Protein AF-A0A1J5PHK6-F1 (afdb_monomer_lite)

Radius of gyration: 39.02 Å; chains: 1; bounding box: 66×18×133 Å

Organism: NCBI:txid410659

Foldseek 3Di:
DDDDDPPDPDDDPDPPPCDPVNVVVVVCVVCVVVVVVVVVVVVVVVVVVVVVVVPPPDPPPPPPPPPPPPPPDD

Sequence (74 aa):
MQPSTQKKIGKRPEKEQVTLTDTLHDTWRVMKPFVHFSVKALK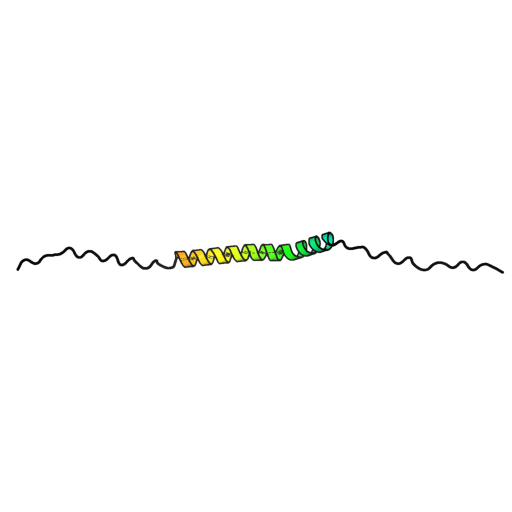VMAHALIFIVKHIPKPEEHQPESKKDKVIKI

Structure (mmCIF, N/CA/C/O backbone):
data_AF-A0A1J5PHK6-F1
#
_entry.id   AF-A0A1J5PHK6-F1
#
loop_
_atom_site.group_PDB
_atom_site.id
_atom_site.type_symbol
_atom_site.label_atom_id
_atom_site.label_alt_id
_atom_site.label_comp_id
_atom_site.label_asym_id
_atom_site.label_entity_id
_atom_site.label_seq_id
_atom_site.pdbx_PDB_ins_code
_atom_site.Cartn_x
_atom_site.Cartn_y
_atom_site.Cartn_z
_atom_site.occupancy
_atom_site.B_iso_or_equiv
_atom_site.auth_seq_id
_atom_site.auth_comp_id
_atom_site.auth_asym_id
_atom_site.auth_atom_id
_atom_site.pdbx_PDB_model_num
ATOM 1 N N . MET A 1 1 ? 43.662 -7.304 -65.503 1.00 41.25 1 MET A N 1
ATOM 2 C CA . MET A 1 1 ? 43.477 -7.240 -64.036 1.00 41.25 1 MET A CA 1
ATOM 3 C C . MET A 1 1 ? 42.222 -6.430 -63.750 1.00 41.25 1 MET A C 1
ATOM 5 O O . MET A 1 1 ? 42.205 -5.251 -64.065 1.00 41.25 1 MET A O 1
ATOM 9 N N . GLN A 1 2 ? 41.154 -7.064 -63.262 1.00 47.00 2 GLN A N 1
ATOM 10 C CA . GLN A 1 2 ? 39.929 -6.370 -62.839 1.00 47.00 2 GLN A CA 1
ATOM 11 C C . GLN A 1 2 ? 40.028 -6.042 -61.340 1.00 47.00 2 GLN A C 1
ATOM 13 O O . GLN A 1 2 ? 40.466 -6.912 -60.584 1.00 47.00 2 GLN A O 1
ATOM 18 N N . PRO A 1 3 ? 39.642 -4.840 -60.880 1.00 52.03 3 PRO A N 1
ATOM 19 C CA . PRO A 1 3 ? 39.622 -4.541 -59.456 1.00 52.03 3 PRO A CA 1
ATOM 20 C C . PRO A 1 3 ? 38.355 -5.120 -58.811 1.00 52.03 3 PRO A C 1
ATOM 22 O O . PRO A 1 3 ? 37.230 -4.806 -59.197 1.00 52.03 3 PRO A O 1
ATOM 25 N N . SER A 1 4 ? 38.544 -5.979 -57.810 1.00 55.78 4 SER A N 1
ATOM 26 C CA . SER A 1 4 ? 37.473 -6.583 -57.018 1.00 55.78 4 SER A CA 1
ATOM 27 C C . SER A 1 4 ? 36.747 -5.527 -56.182 1.00 55.78 4 SER A C 1
ATOM 29 O O . SER A 1 4 ? 37.339 -4.904 -55.298 1.00 55.78 4 SER A O 1
ATOM 31 N N . THR A 1 5 ? 35.451 -5.348 -56.420 1.00 59.41 5 THR A N 1
ATOM 32 C CA . THR A 1 5 ? 34.582 -4.482 -55.618 1.00 59.41 5 THR A CA 1
ATOM 33 C C . THR A 1 5 ? 34.274 -5.176 -54.289 1.00 59.41 5 THR A C 1
ATOM 35 O O . THR A 1 5 ? 33.397 -6.035 -54.199 1.00 59.41 5 THR A O 1
ATOM 38 N N . GLN A 1 6 ? 35.013 -4.831 -53.232 1.00 61.00 6 GLN A N 1
ATOM 39 C CA . GLN A 1 6 ? 34.712 -5.299 -51.878 1.00 61.00 6 GLN A CA 1
ATOM 40 C C . GLN A 1 6 ? 33.432 -4.624 -51.364 1.00 61.00 6 GLN A C 1
ATOM 42 O O . GLN A 1 6 ? 33.438 -3.484 -50.897 1.00 61.00 6 GLN A O 1
ATOM 47 N N . LYS A 1 7 ? 32.311 -5.343 -51.453 1.00 61.94 7 LYS A N 1
ATOM 48 C CA . LYS A 1 7 ? 31.038 -4.978 -50.820 1.00 61.94 7 LYS A CA 1
ATOM 49 C C . LYS A 1 7 ? 31.222 -5.066 -49.298 1.00 61.94 7 LYS A C 1
ATOM 51 O O . LYS A 1 7 ? 31.287 -6.159 -48.742 1.00 61.94 7 LYS A O 1
ATOM 56 N N . LYS A 1 8 ? 31.351 -3.917 -48.622 1.00 63.31 8 LYS A N 1
ATOM 57 C CA . LYS A 1 8 ? 31.444 -3.851 -47.154 1.00 63.31 8 LYS A CA 1
ATOM 58 C C . LYS A 1 8 ? 30.157 -4.406 -46.538 1.00 63.31 8 LYS A C 1
ATOM 60 O O . LYS 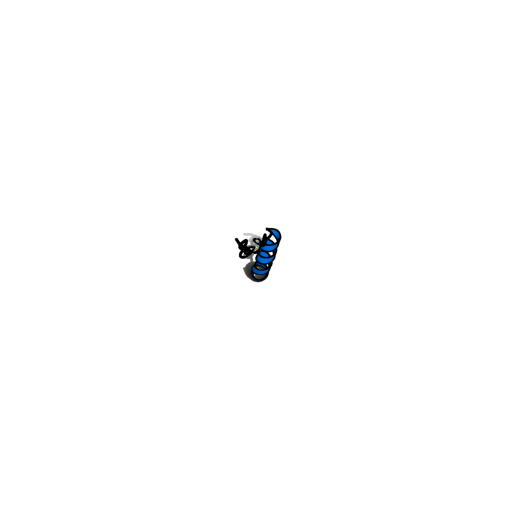A 1 8 ? 29.079 -3.845 -46.718 1.00 63.31 8 LYS A O 1
ATOM 65 N N . ILE A 1 9 ? 30.292 -5.528 -45.839 1.00 60.28 9 ILE A N 1
ATOM 66 C CA . ILE A 1 9 ? 29.228 -6.198 -45.095 1.00 60.28 9 ILE A CA 1
ATOM 67 C C . ILE A 1 9 ? 28.807 -5.296 -43.928 1.00 60.28 9 ILE A C 1
ATOM 69 O O . ILE A 1 9 ? 29.649 -4.870 -43.146 1.00 60.28 9 ILE A O 1
ATOM 73 N N . GLY A 1 10 ? 27.503 -5.009 -43.861 1.00 60.94 10 GLY A N 1
ATOM 74 C CA . GLY A 1 10 ? 26.742 -4.637 -42.666 1.00 60.94 10 GLY A CA 1
ATOM 75 C C . GLY A 1 10 ? 27.377 -3.620 -41.719 1.00 60.94 10 GLY A C 1
ATOM 76 O O . GLY A 1 10 ? 28.096 -3.987 -40.793 1.00 60.94 10 GLY A O 1
ATOM 77 N N . LYS A 1 11 ? 26.992 -2.346 -41.844 1.00 63.50 11 LYS A N 1
ATOM 78 C CA . LYS A 1 11 ? 27.054 -1.439 -40.691 1.00 63.50 11 LYS A CA 1
ATOM 79 C C . LYS A 1 11 ? 26.171 -2.044 -39.593 1.00 63.50 11 LYS A C 1
ATOM 81 O O . LYS A 1 11 ? 24.958 -2.126 -39.761 1.00 63.50 11 LYS A O 1
ATOM 86 N N . ARG A 1 12 ? 26.785 -2.523 -38.507 1.00 63.22 12 ARG A N 1
ATOM 87 C CA . ARG A 1 12 ? 26.081 -2.917 -37.279 1.00 63.22 12 ARG A CA 1
ATOM 88 C C . ARG A 1 12 ? 25.235 -1.713 -36.842 1.00 63.22 12 ARG A C 1
ATOM 90 O O . ARG A 1 12 ? 25.814 -0.625 -36.793 1.00 63.22 12 ARG A O 1
ATOM 97 N N . PRO A 1 13 ? 23.924 -1.856 -36.569 1.00 62.91 13 PRO A N 1
ATOM 98 C CA . PRO A 1 13 ? 23.172 -0.754 -35.993 1.00 62.91 13 PRO A CA 1
ATOM 99 C C . PRO A 1 13 ? 23.889 -0.342 -34.708 1.00 62.91 13 PRO A C 1
ATOM 101 O O . PRO A 1 13 ? 24.275 -1.186 -33.890 1.00 62.91 13 PRO A O 1
ATOM 104 N N . GLU A 1 14 ? 24.181 0.950 -34.626 1.00 63.38 14 GLU A N 1
ATOM 105 C CA . GLU A 1 14 ? 24.766 1.585 -33.458 1.00 63.38 14 GLU A CA 1
ATOM 106 C C . GLU A 1 14 ? 23.916 1.181 -32.253 1.00 63.38 14 GLU A C 1
ATOM 108 O O . GLU A 1 14 ? 22.689 1.164 -32.345 1.00 63.38 14 GLU A O 1
ATOM 113 N N . LYS A 1 15 ? 24.552 0.741 -31.162 1.00 62.25 15 LYS A N 1
ATOM 114 C CA . LYS A 1 15 ? 23.822 0.364 -29.951 1.00 62.25 15 LYS A CA 1
ATOM 115 C C . LYS A 1 15 ? 22.988 1.576 -29.551 1.00 62.25 15 LYS A C 1
ATOM 117 O O . LYS A 1 15 ?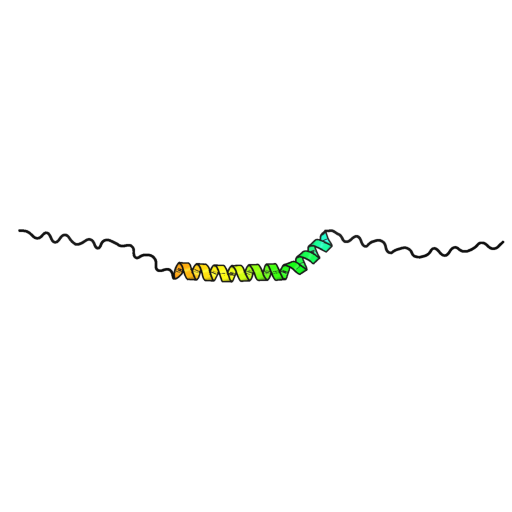 23.570 2.597 -29.194 1.00 62.25 15 LYS A O 1
ATOM 122 N N . GLU A 1 16 ? 21.670 1.464 -29.662 1.00 66.06 16 GLU A N 1
ATOM 123 C CA . GLU A 1 16 ? 20.727 2.481 -29.217 1.00 66.06 16 GLU A CA 1
ATOM 124 C C . GLU A 1 16 ? 21.089 2.803 -27.764 1.00 66.06 16 GLU A C 1
ATOM 126 O O . GLU A 1 16 ? 21.038 1.933 -26.890 1.00 66.06 16 GLU A O 1
ATOM 131 N N . GLN A 1 17 ? 21.632 4.002 -27.536 1.00 63.09 17 GLN A N 1
ATOM 132 C CA . GLN A 1 17 ? 22.053 4.423 -26.208 1.00 63.09 17 GLN A CA 1
ATOM 133 C C . GLN A 1 17 ? 20.785 4.672 -25.405 1.00 63.09 17 GLN A C 1
ATOM 135 O O . GLN A 1 17 ? 20.240 5.771 -25.423 1.00 63.09 17 GLN A O 1
ATOM 140 N N . VAL A 1 18 ? 20.297 3.629 -24.735 1.00 65.50 18 VAL A N 1
ATOM 141 C CA . VAL A 1 18 ? 19.197 3.748 -23.783 1.00 65.50 18 VAL A CA 1
ATOM 142 C C . VAL A 1 18 ? 19.648 4.732 -22.711 1.00 65.50 18 VAL A C 1
ATOM 144 O O . VAL A 1 18 ? 20.605 4.467 -21.975 1.00 65.50 18 VAL A O 1
ATOM 147 N N . THR A 1 19 ? 19.005 5.896 -22.658 1.00 76.25 19 THR A N 1
ATOM 148 C CA . THR A 1 19 ? 19.364 6.903 -21.666 1.00 76.25 19 THR A CA 1
ATOM 149 C C . THR A 1 19 ? 18.860 6.464 -20.296 1.00 76.25 19 THR A C 1
ATOM 151 O O . THR A 1 19 ? 17.853 5.768 -20.163 1.00 76.25 19 THR A O 1
ATOM 154 N N . LEU A 1 20 ? 19.563 6.875 -19.242 1.00 74.44 20 LEU A N 1
ATOM 155 C CA . LEU A 1 20 ? 19.181 6.552 -17.864 1.00 74.44 20 LEU A CA 1
ATOM 156 C C . LEU A 1 20 ? 17.774 7.087 -17.522 1.00 74.44 20 LEU A C 1
ATOM 158 O O . LEU A 1 20 ? 17.051 6.511 -16.718 1.00 74.44 20 LEU A O 1
ATOM 162 N N . THR A 1 21 ? 17.352 8.168 -18.173 1.00 76.31 21 THR A N 1
ATOM 163 C CA . THR A 1 21 ? 15.994 8.713 -18.083 1.00 76.31 21 THR A CA 1
ATOM 164 C C . THR A 1 21 ? 14.930 7.779 -18.658 1.00 76.31 21 THR A C 1
ATOM 166 O O . THR A 1 21 ? 13.867 7.642 -18.050 1.00 76.31 21 THR A O 1
ATOM 169 N N . ASP A 1 22 ? 15.218 7.087 -19.764 1.00 77.62 22 ASP A N 1
ATOM 170 C CA . ASP A 1 22 ? 14.276 6.147 -20.384 1.00 77.62 22 ASP A CA 1
ATOM 171 C C . ASP A 1 22 ? 14.066 4.916 -19.496 1.00 77.62 22 ASP A C 1
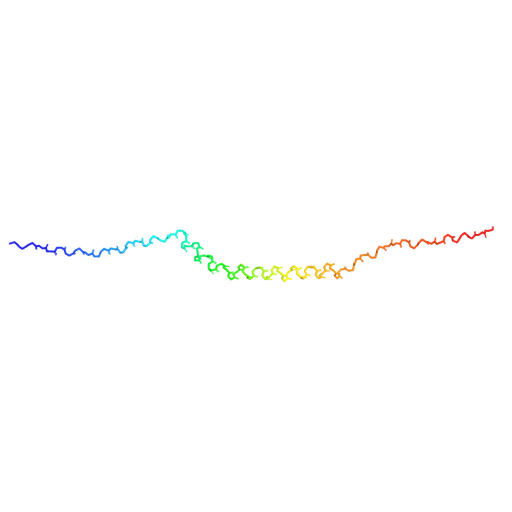ATOM 173 O O . ASP A 1 22 ? 12.930 4.500 -19.260 1.00 77.62 22 ASP A O 1
ATOM 177 N N . THR A 1 23 ? 15.146 4.379 -18.916 1.00 81.50 23 THR A N 1
ATOM 178 C CA . THR A 1 23 ? 15.052 3.243 -17.986 1.00 81.50 23 THR A CA 1
ATOM 179 C C . THR A 1 23 ? 14.330 3.608 -16.696 1.00 81.50 23 THR A C 1
ATOM 181 O O . THR A 1 23 ? 13.531 2.808 -16.204 1.00 81.50 23 THR A O 1
ATOM 184 N N . LEU A 1 24 ? 14.553 4.805 -16.146 1.00 83.00 24 LEU A N 1
ATOM 185 C CA . LEU A 1 24 ? 13.834 5.269 -14.957 1.00 83.00 24 LEU A CA 1
ATOM 186 C C . LEU A 1 24 ? 12.338 5.445 -15.225 1.00 83.00 24 LEU A C 1
ATOM 188 O O . LEU A 1 24 ? 11.519 5.053 -14.391 1.00 83.00 24 LEU A O 1
ATOM 192 N N . HIS A 1 25 ? 11.969 6.004 -16.378 1.00 84.31 25 HIS A N 1
ATOM 193 C CA . HIS A 1 25 ? 10.568 6.193 -16.740 1.00 84.31 25 HIS A CA 1
ATOM 194 C C . HIS A 1 25 ? 9.847 4.851 -16.930 1.00 84.31 25 HIS A C 1
ATOM 196 O O . HIS A 1 25 ? 8.727 4.670 -16.440 1.00 84.31 25 HIS A O 1
ATOM 202 N N . ASP A 1 26 ? 10.502 3.886 -17.578 1.00 86.00 26 ASP A N 1
ATOM 203 C CA . ASP A 1 26 ? 9.934 2.552 -17.772 1.00 86.00 26 ASP A CA 1
ATOM 204 C C . ASP A 1 26 ? 9.839 1.780 -16.444 1.00 86.00 26 ASP A C 1
ATOM 206 O O . ASP A 1 26 ? 8.795 1.217 -16.105 1.00 86.00 26 ASP A O 1
ATOM 210 N N . THR A 1 27 ? 10.868 1.883 -15.598 1.00 89.19 27 THR A N 1
ATOM 211 C CA . THR A 1 27 ? 10.856 1.318 -14.238 1.00 89.19 27 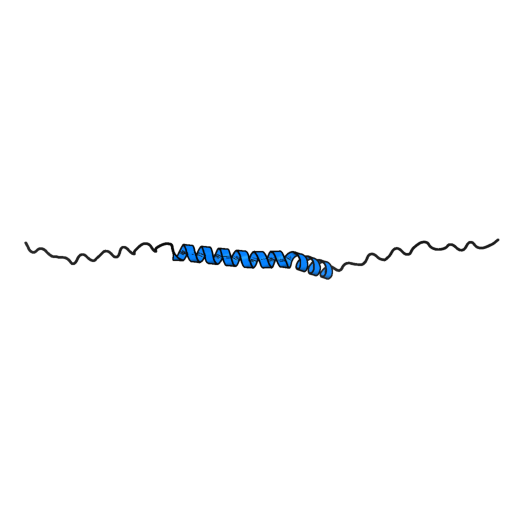THR A CA 1
ATOM 212 C C . THR A 1 27 ? 9.723 1.914 -13.400 1.00 89.19 27 THR A C 1
ATOM 214 O O . THR A 1 27 ? 8.989 1.185 -12.728 1.00 89.19 27 THR A O 1
ATOM 217 N N . TRP A 1 28 ? 9.513 3.231 -13.472 1.00 93.75 28 TRP A N 1
ATOM 218 C CA . TRP A 1 28 ? 8.414 3.893 -12.772 1.00 93.75 28 TRP A CA 1
ATOM 219 C C . TRP A 1 28 ? 7.045 3.424 -13.267 1.00 93.75 28 TRP A C 1
ATOM 221 O O . TRP A 1 28 ? 6.139 3.195 -12.461 1.00 93.75 28 TRP A O 1
ATOM 231 N N . ARG A 1 29 ? 6.887 3.224 -14.580 1.00 92.38 29 ARG A N 1
ATOM 232 C CA . ARG A 1 29 ? 5.650 2.697 -15.167 1.00 92.38 29 ARG A CA 1
ATOM 233 C C . ARG A 1 29 ? 5.308 1.312 -14.620 1.00 92.38 29 ARG A C 1
ATOM 235 O O . ARG A 1 29 ? 4.142 1.067 -14.301 1.00 92.38 29 ARG A O 1
ATOM 242 N N . VAL A 1 30 ? 6.310 0.449 -14.463 1.00 92.69 30 VAL A N 1
ATOM 243 C CA . VAL A 1 30 ? 6.159 -0.895 -13.881 1.00 92.69 30 VAL A CA 1
ATOM 244 C C . VAL A 1 30 ? 5.895 -0.834 -12.373 1.00 92.69 30 VAL A C 1
ATOM 246 O O . VAL A 1 30 ? 5.071 -1.593 -11.865 1.00 92.69 30 VAL A O 1
ATOM 249 N N . MET A 1 31 ? 6.532 0.090 -11.648 1.00 94.81 31 MET A N 1
ATOM 250 C CA . MET A 1 31 ? 6.351 0.244 -10.197 1.00 94.81 31 MET A CA 1
ATOM 251 C C . MET A 1 31 ? 5.019 0.891 -9.801 1.00 94.81 31 MET A C 1
ATOM 253 O O . MET A 1 31 ? 4.480 0.585 -8.735 1.00 94.81 31 MET A O 1
ATOM 257 N N . LYS A 1 32 ? 4.460 1.771 -10.638 1.00 95.19 32 LYS A N 1
ATOM 258 C CA . LYS A 1 32 ? 3.227 2.528 -10.365 1.00 95.19 32 LYS A CA 1
ATOM 259 C C . LYS A 1 32 ? 2.063 1.693 -9.793 1.00 95.19 32 LYS A C 1
ATOM 261 O O . LYS A 1 32 ? 1.493 2.131 -8.790 1.00 95.19 32 LYS A O 1
ATOM 266 N N . PRO A 1 33 ? 1.677 0.527 -10.353 1.00 95.81 33 PRO A N 1
ATOM 267 C CA . PRO A 1 33 ? 0.602 -0.291 -9.783 1.00 95.81 33 PRO A CA 1
ATOM 268 C C . PRO A 1 33 ? 0.912 -0.797 -8.368 1.00 95.81 33 PRO A C 1
ATOM 270 O O . PRO A 1 33 ? 0.017 -0.796 -7.523 1.00 95.81 33 PRO A O 1
ATOM 273 N N . PHE A 1 34 ? 2.163 -1.165 -8.079 1.00 96.19 34 PHE A N 1
ATOM 274 C CA . PHE A 1 34 ? 2.578 -1.616 -6.748 1.00 96.19 34 PHE A CA 1
ATOM 275 C C . PHE A 1 34 ? 2.524 -0.477 -5.735 1.00 96.19 34 PHE A C 1
ATOM 277 O O . PHE A 1 34 ? 1.977 -0.647 -4.651 1.00 96.19 34 PHE A O 1
ATOM 284 N N . VAL A 1 35 ? 3.013 0.709 -6.105 1.00 96.56 35 VAL A N 1
ATOM 285 C CA . VAL A 1 35 ? 2.935 1.899 -5.244 1.00 96.56 35 VAL A CA 1
ATOM 286 C C . VAL A 1 35 ? 1.474 2.251 -4.948 1.00 96.56 35 VAL A C 1
ATOM 288 O O . VAL A 1 35 ? 1.110 2.466 -3.792 1.00 96.56 35 VAL A O 1
ATOM 291 N N . HIS A 1 36 ? 0.611 2.242 -5.967 1.00 96.62 36 HIS A N 1
ATOM 292 C CA . HIS A 1 36 ? -0.824 2.502 -5.803 1.00 96.62 36 HIS A CA 1
ATOM 293 C C . HIS A 1 36 ? -1.507 1.482 -4.887 1.00 96.62 36 HIS A C 1
ATOM 295 O O . HIS A 1 36 ? -2.319 1.851 -4.035 1.00 96.62 36 HIS A O 1
ATOM 301 N N . PHE A 1 37 ? -1.165 0.201 -5.036 1.00 96.69 37 PHE A N 1
ATOM 302 C CA . PHE A 1 37 ? -1.642 -0.854 -4.148 1.00 96.69 37 PHE A CA 1
ATOM 303 C C . PHE A 1 37 ? -1.176 -0.630 -2.706 1.00 96.69 37 PHE A C 1
ATOM 305 O O . PHE A 1 37 ? -2.005 -0.644 -1.798 1.00 96.69 37 PHE A O 1
ATOM 312 N N . SER A 1 38 ? 0.111 -0.350 -2.493 1.00 96.25 38 SER A N 1
ATOM 313 C CA . SER A 1 38 ? 0.679 -0.115 -1.162 1.00 96.25 38 SER A CA 1
ATOM 314 C C . SER A 1 38 ? 0.001 1.050 -0.443 1.00 96.25 38 SER A C 1
ATOM 316 O O . SER A 1 38 ? -0.360 0.924 0.726 1.00 96.25 38 SER A O 1
ATOM 318 N N . VAL A 1 39 ? -0.260 2.159 -1.145 1.00 97.50 39 VAL A N 1
ATOM 319 C CA . VAL A 1 39 ? -0.995 3.307 -0.585 1.00 97.50 39 VAL A CA 1
ATOM 320 C C . VAL A 1 39 ? -2.417 2.909 -0.175 1.00 97.50 39 VAL A C 1
ATOM 322 O O . VAL A 1 39 ? -2.879 3.276 0.909 1.00 97.50 39 VAL A O 1
ATOM 325 N N . LYS A 1 40 ? -3.120 2.120 -0.999 1.00 96.69 40 LYS A N 1
ATOM 326 C CA . LYS A 1 40 ? -4.457 1.613 -0.651 1.00 96.69 40 LYS A CA 1
ATOM 327 C C . LYS A 1 40 ? -4.425 0.664 0.547 1.00 96.69 40 LYS A C 1
ATOM 329 O O . LYS A 1 40 ? -5.269 0.792 1.432 1.00 96.69 40 LYS A O 1
ATOM 334 N N . ALA A 1 41 ? -3.465 -0.253 0.591 1.00 97.06 41 ALA A N 1
ATOM 335 C CA . ALA A 1 41 ? -3.308 -1.201 1.687 1.00 97.06 41 ALA A CA 1
ATOM 336 C C . ALA A 1 41 ? -3.029 -0.474 3.011 1.00 97.06 41 ALA A C 1
ATOM 338 O O . ALA A 1 41 ? -3.709 -0.725 4.005 1.00 97.06 41 ALA A O 1
ATOM 339 N N . LEU A 1 42 ? -2.113 0.501 3.004 1.00 97.94 42 LEU A N 1
ATOM 340 C CA . LEU A 1 42 ? -1.826 1.349 4.164 1.00 97.94 42 LEU A CA 1
ATOM 341 C C . LEU A 1 42 ? -3.075 2.074 4.669 1.00 97.94 42 LEU A C 1
ATOM 343 O O . LEU A 1 42 ? -3.310 2.115 5.875 1.00 97.94 42 LEU A O 1
ATOM 347 N N . LYS A 1 43 ? -3.913 2.593 3.764 1.00 97.25 43 LYS A N 1
ATOM 348 C CA . LYS A 1 43 ? -5.179 3.235 4.139 1.00 97.25 43 LYS A CA 1
ATOM 349 C C . LYS A 1 43 ? -6.116 2.272 4.876 1.00 97.25 43 LYS A C 1
ATOM 351 O O . LYS A 1 43 ? -6.693 2.651 5.894 1.00 97.25 43 LYS A O 1
ATOM 356 N N . VAL A 1 44 ? -6.266 1.041 4.385 1.00 97.38 44 VAL A N 1
ATOM 357 C CA . VAL A 1 44 ? -7.107 0.016 5.031 1.00 97.38 44 VAL A CA 1
ATOM 358 C C . VAL A 1 44 ? -6.555 -0.346 6.411 1.00 97.38 44 VAL A C 1
ATOM 360 O O . VAL A 1 44 ? -7.304 -0.344 7.388 1.00 97.38 44 VAL A O 1
ATOM 363 N N . MET A 1 45 ? -5.245 -0.576 6.509 1.00 96.25 45 MET A N 1
ATOM 364 C CA . MET A 1 45 ? -4.577 -0.897 7.774 1.00 96.25 45 MET A CA 1
ATOM 365 C C . MET A 1 45 ? -4.722 0.225 8.805 1.00 96.25 45 MET A C 1
ATOM 367 O O . MET A 1 45 ? -5.031 -0.038 9.965 1.00 96.25 45 MET A O 1
ATOM 371 N N . ALA A 1 46 ? -4.565 1.481 8.382 1.00 96.88 46 ALA A N 1
ATOM 372 C CA . ALA A 1 46 ? -4.746 2.638 9.252 1.00 96.88 46 ALA A CA 1
ATOM 373 C C . ALA A 1 46 ? -6.183 2.730 9.789 1.00 96.88 46 ALA A C 1
ATOM 375 O O . ALA A 1 46 ? -6.382 2.947 10.984 1.00 96.88 46 ALA A O 1
ATOM 376 N N . HIS A 1 47 ? -7.189 2.515 8.934 1.00 96.25 47 HIS A N 1
ATOM 377 C CA . HIS A 1 47 ? -8.587 2.480 9.368 1.00 96.25 47 HIS A CA 1
ATOM 378 C C . HIS A 1 47 ? -8.850 1.366 10.383 1.00 96.25 47 HIS A C 1
ATOM 380 O O . HIS A 1 47 ? -9.506 1.622 11.392 1.00 96.25 47 HIS A O 1
ATOM 386 N N . ALA A 1 48 ? -8.319 0.164 10.145 1.00 95.81 48 ALA A N 1
ATOM 387 C CA . ALA A 1 48 ? -8.450 -0.956 11.072 1.00 95.81 48 ALA A CA 1
ATOM 388 C C . ALA A 1 48 ? -7.815 -0.638 12.435 1.00 95.81 48 ALA A C 1
ATOM 390 O O . ALA A 1 48 ? -8.444 -0.845 13.470 1.00 95.81 48 ALA A O 1
ATOM 391 N N . LEU A 1 49 ? -6.612 -0.057 12.446 1.00 94.81 49 LEU A N 1
ATOM 392 C CA . LEU A 1 49 ? -5.929 0.328 13.682 1.00 94.81 49 LEU A CA 1
ATOM 393 C C . LEU A 1 49 ? -6.723 1.378 14.470 1.00 94.81 49 LEU A C 1
ATOM 395 O O . LEU A 1 49 ? -6.943 1.215 15.669 1.00 94.81 49 LEU A O 1
ATOM 399 N N . ILE A 1 50 ? -7.195 2.433 13.799 1.00 92.62 50 ILE A N 1
ATOM 400 C CA . ILE A 1 50 ? -8.018 3.477 14.427 1.00 92.62 50 ILE A CA 1
ATOM 401 C C . ILE A 1 50 ? -9.305 2.875 14.990 1.00 92.62 50 ILE A C 1
ATOM 403 O O . ILE A 1 50 ? -9.729 3.241 16.086 1.00 92.62 50 ILE A O 1
ATOM 407 N N . PHE A 1 51 ? -9.933 1.964 14.247 1.00 92.69 51 PHE A N 1
ATOM 408 C CA . PHE A 1 51 ? -11.150 1.292 14.680 1.00 92.69 51 PHE A CA 1
ATOM 409 C C . PHE A 1 51 ? -10.920 0.496 15.964 1.00 92.69 51 PHE A C 1
ATOM 411 O O . PHE A 1 51 ? -11.693 0.660 16.907 1.00 92.69 51 PHE A O 1
ATOM 418 N N . ILE A 1 52 ? -9.840 -0.289 16.023 1.00 90.06 52 ILE A N 1
ATOM 419 C CA . ILE A 1 52 ? -9.457 -1.059 17.211 1.00 90.06 52 ILE A CA 1
ATOM 420 C C . ILE A 1 52 ? -9.225 -0.119 18.392 1.00 90.06 52 ILE A C 1
ATOM 422 O O . ILE A 1 52 ? -9.865 -0.279 19.423 1.00 90.06 52 ILE A O 1
ATOM 426 N N . VAL A 1 53 ? -8.384 0.908 18.237 1.00 90.12 53 VAL A N 1
ATOM 427 C CA . VAL A 1 53 ? -8.065 1.848 19.327 1.00 90.12 53 VAL A CA 1
ATOM 428 C C . VAL A 1 53 ? -9.313 2.560 19.853 1.00 90.12 53 VAL A C 1
ATOM 430 O O . VAL A 1 53 ? -9.431 2.779 21.054 1.00 90.12 53 VAL A O 1
ATOM 433 N N . LYS A 1 54 ? -10.264 2.900 18.977 1.00 85.81 54 LYS A N 1
ATOM 434 C CA . LYS A 1 54 ? -11.536 3.510 19.388 1.00 85.81 54 LYS A CA 1
ATOM 435 C C . LYS A 1 54 ? -12.489 2.536 20.083 1.00 85.81 54 LYS A C 1
ATOM 437 O O . LYS A 1 54 ? -13.288 2.988 20.895 1.00 85.81 54 LYS A O 1
ATOM 442 N N . HIS A 1 55 ? -12.439 1.251 19.736 1.00 86.44 55 HIS A N 1
ATOM 443 C CA . HIS A 1 55 ? -13.296 0.219 20.325 1.00 86.44 55 HIS A CA 1
ATOM 444 C C . HIS A 1 55 ? -12.700 -0.427 21.570 1.00 86.44 55 HIS A C 1
ATOM 446 O O . HIS A 1 55 ? -13.426 -1.121 22.273 1.00 86.44 55 HIS A O 1
ATOM 452 N N . ILE A 1 56 ? -11.416 -0.208 21.863 1.00 81.56 56 ILE A N 1
ATOM 453 C CA . ILE A 1 56 ? -10.858 -0.554 23.166 1.00 81.56 56 ILE A CA 1
ATOM 454 C C . ILE A 1 56 ? -11.544 0.363 24.187 1.00 81.56 56 ILE A C 1
ATOM 456 O O . ILE A 1 56 ? -11.322 1.579 24.144 1.00 81.56 56 ILE A O 1
ATOM 460 N N . PRO A 1 57 ? -12.407 -0.180 25.070 1.00 74.25 57 PRO A N 1
ATOM 461 C CA . PRO A 1 57 ? -13.041 0.625 26.096 1.00 74.25 57 PRO A CA 1
ATOM 462 C C . PRO A 1 57 ? -11.927 1.250 26.926 1.00 74.25 57 PRO A C 1
ATOM 464 O O . PRO A 1 57 ? -11.026 0.556 27.406 1.00 74.25 57 PRO A O 1
ATOM 467 N N . LYS A 1 58 ? -11.952 2.580 27.041 1.00 70.81 58 LYS A N 1
ATOM 468 C CA . LYS A 1 58 ? -11.041 3.264 27.953 1.00 70.81 58 LYS A CA 1
ATOM 469 C C . LYS A 1 58 ? -11.292 2.671 29.339 1.00 70.81 58 LYS A C 1
ATOM 471 O O . LYS A 1 58 ? -12.465 2.506 29.680 1.00 70.81 58 LYS A O 1
ATOM 476 N N . PRO A 1 59 ? -10.240 2.323 30.102 1.00 72.25 59 PRO A N 1
ATOM 477 C CA . PRO A 1 59 ? -10.439 1.905 31.478 1.00 72.25 59 PRO A CA 1
ATOM 478 C C . PRO A 1 59 ? -11.269 2.998 32.139 1.00 72.25 59 PRO A C 1
ATOM 480 O O . PRO A 1 59 ? -10.909 4.173 32.030 1.00 72.25 59 PRO A O 1
ATOM 483 N N . GLU A 1 60 ? -12.418 2.624 32.711 1.00 66.50 60 GLU A N 1
ATOM 484 C CA . GLU A 1 60 ? -13.190 3.544 33.535 1.00 66.50 60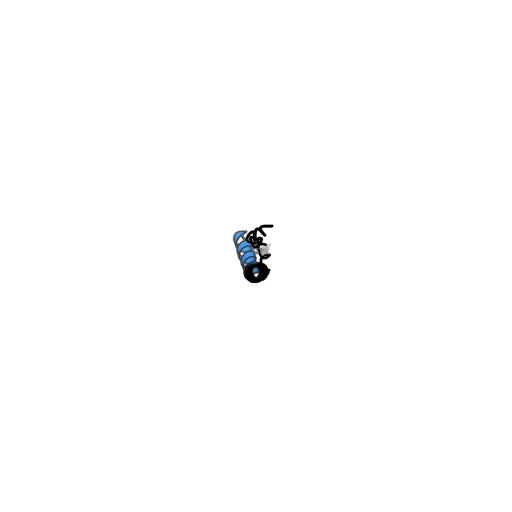 GLU A CA 1
ATOM 485 C C . GLU A 1 60 ? -12.193 4.164 34.503 1.00 66.50 60 GLU A C 1
ATOM 487 O O . GLU A 1 60 ? -11.505 3.447 35.240 1.00 66.50 60 GLU A O 1
ATOM 492 N N . GLU A 1 61 ? -12.048 5.490 34.435 1.00 64.44 61 GLU A N 1
ATOM 493 C CA . GLU A 1 61 ? -11.425 6.223 35.517 1.00 64.44 61 GLU A CA 1
ATOM 494 C C . GLU A 1 61 ? -12.194 5.767 36.749 1.00 64.44 61 GLU A C 1
ATOM 496 O O . GLU A 1 61 ? -13.378 6.073 36.887 1.00 64.44 61 GLU A O 1
ATOM 501 N N . HIS A 1 62 ? -11.552 4.954 37.591 1.00 59.72 62 HIS A N 1
ATOM 502 C CA . HIS A 1 62 ? -11.996 4.726 38.951 1.00 59.72 62 HIS A CA 1
ATOM 503 C C . HIS A 1 62 ? -11.954 6.106 39.602 1.00 59.72 62 HIS A C 1
ATOM 505 O O . HIS A 1 62 ? -10.981 6.471 40.256 1.00 59.72 62 HIS A O 1
ATOM 511 N N . GLN A 1 63 ? -12.976 6.922 39.353 1.00 63.31 63 GLN A N 1
ATOM 512 C CA . GLN A 1 63 ? -13.276 8.042 40.204 1.00 63.31 63 GLN A CA 1
ATOM 513 C C . GLN A 1 63 ? -13.662 7.366 41.509 1.00 63.31 63 GLN A C 1
ATOM 515 O O . GLN A 1 63 ? -14.646 6.618 41.523 1.00 63.31 63 GLN A O 1
ATOM 520 N N . PRO A 1 64 ? -12.869 7.510 42.585 1.00 66.06 64 PRO A N 1
ATOM 521 C CA . PRO A 1 64 ? -13.347 7.071 43.874 1.00 66.06 64 PRO A CA 1
ATOM 522 C C . PRO A 1 64 ? -14.633 7.859 44.089 1.00 66.06 64 PRO A C 1
ATOM 524 O O . PRO A 1 64 ? -14.585 9.084 44.211 1.00 66.06 64 PRO A O 1
ATOM 527 N N . GLU A 1 65 ? -15.784 7.178 44.059 1.00 59.66 65 GLU A N 1
ATOM 528 C CA . GLU A 1 65 ? -17.013 7.754 44.580 1.00 59.66 65 GLU A CA 1
ATOM 529 C C . GLU A 1 65 ? -16.631 8.269 45.957 1.00 59.66 65 GLU A C 1
ATOM 531 O O . GLU A 1 65 ? -16.260 7.486 46.841 1.00 59.66 65 GLU A O 1
ATOM 536 N N . SER A 1 66 ? -16.591 9.593 46.104 1.00 61.12 66 SER A N 1
ATOM 537 C CA . SER A 1 66 ? -16.310 10.218 47.377 1.00 61.12 66 SER A CA 1
ATOM 538 C C . SER A 1 66 ? -17.453 9.784 48.272 1.00 61.12 66 SER A C 1
ATOM 540 O O . SER A 1 66 ? -18.568 10.306 48.209 1.00 61.12 66 SER A O 1
ATOM 542 N N . LYS A 1 67 ? -17.206 8.719 49.040 1.00 60.81 67 LYS A N 1
ATOM 543 C CA . LYS A 1 67 ? -18.106 8.245 50.073 1.00 60.81 67 LYS A CA 1
ATOM 544 C C . LYS A 1 67 ? -18.327 9.464 50.941 1.00 60.81 67 LYS A C 1
ATOM 546 O O . LYS A 1 67 ? -17.422 9.884 51.652 1.00 60.81 67 LYS A O 1
ATOM 551 N N . LYS A 1 68 ? -19.495 10.090 50.784 1.00 61.06 68 LYS A N 1
ATOM 552 C CA . LYS A 1 68 ? -19.935 11.178 51.644 1.00 61.06 68 LYS A CA 1
ATOM 553 C C . LYS A 1 68 ? -19.751 10.651 53.052 1.00 61.06 68 LYS A C 1
ATOM 555 O O . LYS A 1 68 ? -20.401 9.665 53.399 1.00 61.06 68 LYS A O 1
ATOM 560 N N . ASP A 1 69 ? -18.826 11.263 53.784 1.00 60.50 69 ASP A N 1
ATOM 561 C CA . ASP A 1 69 ? -18.575 11.028 55.196 1.00 60.50 69 ASP A CA 1
ATOM 562 C C . ASP A 1 69 ? -19.917 11.093 55.929 1.00 60.50 69 ASP A C 1
ATOM 564 O O . ASP A 1 69 ? -20.397 12.150 56.340 1.00 60.50 69 ASP A O 1
ATOM 568 N N . LYS A 1 70 ? -20.577 9.942 56.069 1.00 60.84 70 LYS A N 1
ATOM 569 C CA . LYS A 1 70 ? -21.606 9.758 57.077 1.00 60.84 70 LYS A CA 1
ATOM 570 C C . LYS A 1 70 ? -20.839 9.612 58.376 1.00 60.84 70 LYS A C 1
ATOM 572 O O . LYS A 1 70 ? -20.518 8.507 58.800 1.00 60.84 70 LYS A O 1
ATOM 577 N N . VAL A 1 71 ? -20.528 10.755 58.977 1.00 65.12 71 VAL A N 1
ATOM 578 C CA . VAL A 1 71 ? -20.133 10.838 60.378 1.00 65.12 71 VAL A CA 1
ATOM 579 C C . VAL A 1 71 ? -21.286 10.245 61.184 1.00 65.12 71 VAL A C 1
ATOM 581 O O . VAL A 1 71 ? -22.335 10.867 61.348 1.00 65.12 71 VAL A O 1
ATOM 584 N N . ILE A 1 72 ? -21.122 9.004 61.636 1.00 64.75 72 ILE A N 1
ATOM 585 C CA . ILE A 1 72 ? -21.996 8.419 62.648 1.00 64.75 72 ILE A CA 1
ATOM 586 C C . ILE A 1 72 ? -21.564 9.067 63.964 1.00 64.75 72 ILE A C 1
ATOM 588 O O . ILE A 1 72 ? -20.493 8.769 64.487 1.00 64.75 72 ILE A O 1
ATOM 592 N N . LYS A 1 73 ? -22.366 10.017 64.453 1.00 52.06 73 LYS A N 1
ATOM 593 C CA . LYS A 1 73 ? -22.234 10.553 65.811 1.00 52.06 73 LYS A CA 1
ATOM 594 C C . LYS A 1 73 ? -22.584 9.420 66.780 1.00 52.06 73 LYS A C 1
ATOM 596 O O . LYS A 1 73 ? -23.693 8.895 66.697 1.00 52.06 73 LYS A O 1
ATOM 601 N N . ILE A 1 74 ? -21.625 9.038 67.621 1.00 58.03 74 ILE A N 1
ATOM 602 C CA . ILE A 1 74 ? -21.830 8.155 68.778 1.00 58.03 74 ILE A CA 1
ATOM 603 C C . ILE A 1 74 ? -22.346 9.012 69.933 1.00 58.03 74 ILE A C 1
ATOM 605 O O . ILE A 1 74 ? -21.818 10.140 70.082 1.00 58.03 74 ILE A O 1
#

Secondary structure (DSSP, 8-state):
-PPP-------PPP-----HHHHHHHHHHHHHHHHHHHHHHHHHHHHHHHHHHHHSPPPP--------------

pLDDT: mean 76.66, std 16.15, range [41.25, 97.94]